Protein AF-A0A3D5B7E3-F1 (afdb_monomer)

Radius of gyration: 14.47 Å; Cα contacts (8 Å, |Δi|>4): 144; chains: 1; bounding box: 35×20×43 Å

Foldseek 3Di:
DVLLVVQLVVLCPPPPDAQQRSLLSSLVCLQVVDDQPDWDWDKDWDQDPVVRDIGIATAPDFFDWDWDDDPNDTDTDTPDHPHHIRNHDNHD

Nearest PDB structures (foldseek):
  6epf-assembly1_5  TM=5.580E-01  e=3.157E+00  Rattus norvegicus
  4czi-assembly1_A  TM=3.340E-01  e=2.790E+00  Caulobacter vibrioides

pLDDT: mean 88.17, std 9.84, range [58.38, 97.62]

Sequence (92 aa):
MAMSRTLIRTYTGEGQRGPKDVINEVNRRILTDTELGIFLTAVYGILDPRKGTFEYVNAGHNPPCFLHKKDDEVVCTLLERTGPLLGIFNES

Secondary structure (DSSP, 8-state):
-HHHHHHHHHHTGGG---HHHHHHHHHHHHHHHS-TT--B-EEEEEEETTTTEEEEEEEB----EEEEEETTEEEEEE----B--BTT-S--

Structure (mmCIF, N/CA/C/O backbone):
data_AF-A0A3D5B7E3-F1
#
_entry.id   AF-A0A3D5B7E3-F1
#
loop_
_atom_site.group_PDB
_atom_site.id
_atom_site.type_symbol
_atom_site.label_atom_id
_atom_site.label_alt_id
_atom_site.label_comp_id
_atom_site.label_asym_id
_atom_site.label_entity_id
_atom_site.label_seq_id
_atom_site.pdbx_PDB_ins_code
_atom_site.Cartn_x
_atom_site.Cartn_y
_atom_site.Cartn_z
_atom_site.occupancy
_atom_site.B_iso_or_equiv
_atom_site.auth_seq_id
_atom_site.auth_comp_id
_atom_site.auth_asym_id
_atom_site.auth_atom_id
_atom_site.pdbx_PDB_model_num
ATOM 1 N N . MET A 1 1 ? 3.997 12.131 -10.818 1.00 60.44 1 MET A N 1
ATOM 2 C CA . MET A 1 1 ? 2.674 12.480 -10.237 1.00 60.44 1 MET A CA 1
ATOM 3 C C . MET A 1 1 ? 1.493 12.196 -11.173 1.00 60.44 1 MET A C 1
ATOM 5 O O . MET A 1 1 ? 0.606 11.465 -10.752 1.00 60.44 1 MET A O 1
ATOM 9 N N . ALA A 1 2 ? 1.441 12.709 -12.415 1.00 70.06 2 ALA A N 1
ATOM 10 C CA . ALA A 1 2 ? 0.295 12.458 -13.312 1.00 70.06 2 ALA A CA 1
ATOM 11 C C . ALA A 1 2 ? 0.160 10.978 -13.730 1.00 70.06 2 ALA A C 1
ATOM 13 O O . ALA A 1 2 ? -0.895 10.380 -13.535 1.00 70.06 2 ALA A O 1
ATOM 14 N N . MET A 1 3 ? 1.247 10.368 -14.214 1.00 79.00 3 MET A N 1
ATOM 15 C CA . MET A 1 3 ? 1.270 8.961 -14.637 1.00 79.00 3 MET A CA 1
ATOM 16 C C . MET A 1 3 ? 0.957 7.996 -13.484 1.00 79.00 3 MET A C 1
ATOM 18 O O . MET A 1 3 ? 0.094 7.138 -13.615 1.00 79.00 3 MET A O 1
ATOM 22 N N . SER A 1 4 ? 1.580 8.191 -12.319 1.00 81.69 4 SER A N 1
ATOM 23 C CA . SER A 1 4 ? 1.407 7.337 -11.134 1.00 81.69 4 SER A CA 1
ATOM 24 C C . SER A 1 4 ? -0.050 7.276 -10.660 1.00 81.69 4 SER A C 1
ATOM 26 O O . SER A 1 4 ? -0.567 6.197 -10.386 1.00 81.69 4 SER A O 1
ATOM 28 N N . ARG A 1 5 ? -0.747 8.423 -10.623 1.00 85.31 5 ARG A N 1
ATOM 29 C CA . ARG A 1 5 ? -2.170 8.482 -10.250 1.00 85.31 5 ARG A CA 1
ATOM 30 C C . ARG A 1 5 ? -3.047 7.738 -11.256 1.00 85.31 5 ARG A C 1
ATOM 32 O O . ARG A 1 5 ? -3.988 7.057 -10.852 1.00 85.31 5 ARG A O 1
ATOM 39 N N . THR A 1 6 ? -2.753 7.887 -12.547 1.00 88.44 6 THR A N 1
ATOM 40 C CA . THR A 1 6 ? -3.474 7.188 -13.615 1.00 88.44 6 THR A CA 1
ATOM 41 C C . THR A 1 6 ? -3.276 5.681 -13.503 1.00 88.44 6 THR A C 1
ATOM 43 O O . THR A 1 6 ? -4.269 4.967 -13.473 1.00 88.44 6 THR A O 1
ATOM 46 N N . LEU A 1 7 ? -2.038 5.204 -13.338 1.00 88.44 7 LEU A N 1
ATOM 47 C CA . LEU A 1 7 ? -1.741 3.775 -13.179 1.00 88.44 7 LEU A CA 1
ATOM 48 C C . LEU A 1 7 ? -2.471 3.174 -11.973 1.00 88.44 7 LEU A C 1
ATOM 50 O O . LEU A 1 7 ? -3.165 2.171 -12.122 1.00 88.44 7 LEU A O 1
ATOM 54 N N . ILE A 1 8 ? -2.392 3.817 -10.801 1.00 89.44 8 ILE A N 1
ATOM 55 C CA . ILE A 1 8 ? -3.097 3.344 -9.598 1.00 89.44 8 ILE A CA 1
ATOM 56 C C . ILE A 1 8 ? -4.605 3.246 -9.864 1.00 89.44 8 ILE A C 1
ATOM 58 O O . ILE A 1 8 ? -5.218 2.221 -9.569 1.00 89.44 8 ILE A O 1
ATOM 62 N N . ARG A 1 9 ? -5.213 4.278 -10.467 1.00 88.25 9 ARG A N 1
ATOM 63 C CA . ARG A 1 9 ? -6.649 4.277 -10.791 1.00 88.25 9 ARG A CA 1
ATOM 64 C C . ARG A 1 9 ? -7.024 3.176 -11.785 1.00 88.25 9 ARG A C 1
ATOM 66 O O . ARG A 1 9 ? -8.034 2.514 -11.571 1.00 88.25 9 ARG A O 1
ATOM 73 N N . THR A 1 10 ? -6.229 2.975 -12.834 1.00 88.50 10 THR A N 1
ATOM 74 C CA . THR A 1 10 ? -6.454 1.930 -13.842 1.00 88.50 10 THR A CA 1
ATOM 75 C C . THR A 1 10 ? -6.437 0.541 -13.209 1.00 88.50 10 THR A C 1
ATOM 77 O O . THR A 1 10 ? -7.315 -0.272 -13.483 1.00 88.50 10 THR A O 1
ATOM 80 N N . TYR A 1 11 ? -5.483 0.278 -12.313 1.00 86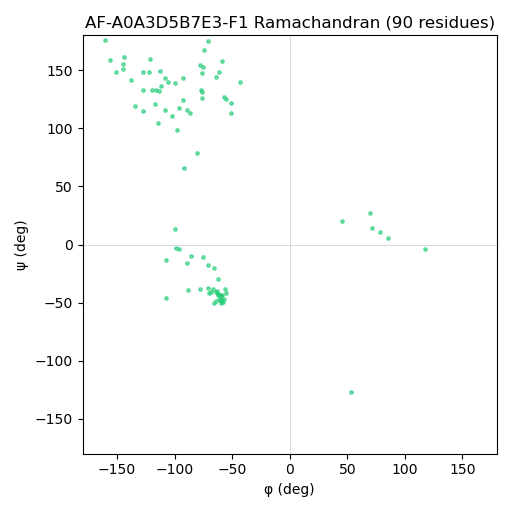.94 11 TYR A N 1
ATOM 81 C CA . TYR A 1 11 ? -5.303 -1.047 -11.716 1.00 86.94 11 TYR A CA 1
ATOM 82 C C . TYR A 1 11 ? -6.161 -1.332 -10.485 1.00 86.94 11 TYR A C 1
ATOM 84 O O . TYR A 1 11 ? -6.264 -2.486 -10.079 1.00 86.94 11 TYR A O 1
ATOM 92 N N . THR A 1 12 ? -6.828 -0.312 -9.944 1.00 85.75 12 THR A N 1
ATOM 93 C CA . THR A 1 12 ? -7.837 -0.461 -8.881 1.00 85.75 12 THR A CA 1
ATOM 94 C C . THR A 1 12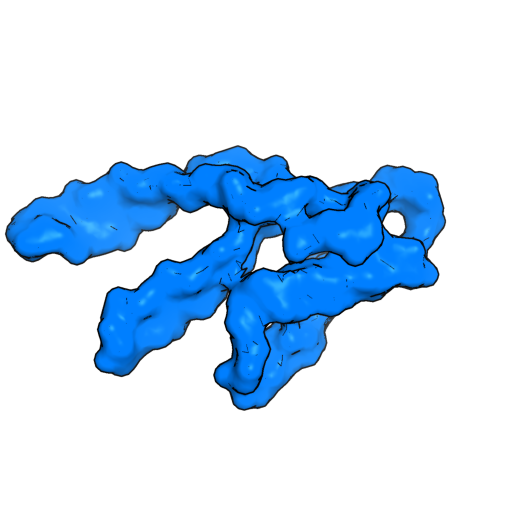 ? -9.176 -1.020 -9.410 1.00 85.75 12 THR A C 1
ATOM 96 O O . THR A 1 12 ? -10.048 -1.356 -8.614 1.00 85.75 12 THR A O 1
ATOM 99 N N . GLY A 1 13 ? -9.370 -1.105 -10.736 1.00 74.00 13 GLY A N 1
ATOM 100 C CA . GLY A 1 13 ? -10.647 -1.439 -11.390 1.00 74.00 13 GLY A CA 1
ATOM 101 C C . GLY A 1 13 ? -11.459 -2.592 -10.764 1.00 74.00 13 GLY A C 1
ATOM 102 O O . GLY A 1 13 ? -10.905 -3.597 -10.328 1.00 74.00 13 GLY A O 1
ATOM 103 N N . GLU A 1 14 ? -12.785 -2.396 -10.720 1.00 61.66 14 GLU A N 1
ATOM 104 C CA . GLU A 1 14 ? -13.864 -3.300 -10.255 1.00 61.66 14 GLU A CA 1
ATOM 105 C C . GLU A 1 14 ? -13.665 -4.046 -8.916 1.00 61.66 14 GLU A C 1
ATOM 107 O O . GLU A 1 14 ? -14.365 -5.013 -8.627 1.00 61.66 14 GLU A O 1
ATOM 112 N N . GLY A 1 15 ? -12.777 -3.571 -8.036 1.00 61.19 15 GLY A N 1
ATOM 113 C CA . GLY A 1 15 ? -12.806 -3.920 -6.608 1.00 61.19 15 GLY A CA 1
ATOM 114 C C . GLY A 1 15 ? -12.397 -5.353 -6.245 1.00 61.19 15 GLY A C 1
ATOM 115 O O . GLY A 1 15 ? -12.637 -5.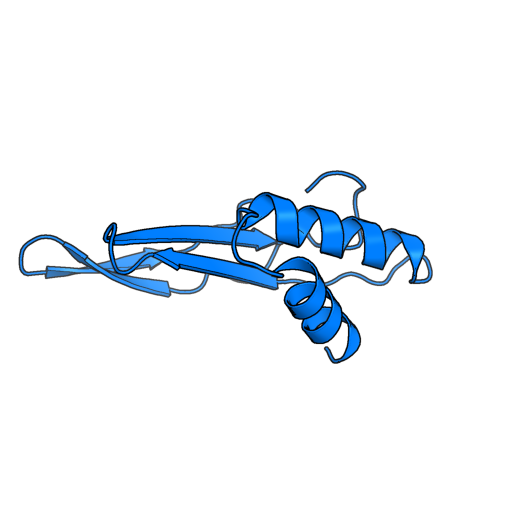774 -5.117 1.00 61.19 15 GLY A O 1
ATOM 116 N N . GLN A 1 16 ? -11.776 -6.103 -7.161 1.00 64.75 16 GLN A N 1
ATOM 117 C CA . GLN A 1 16 ? -11.358 -7.493 -6.914 1.00 64.75 16 GLN A CA 1
ATOM 118 C C . GLN A 1 16 ? -9.892 -7.658 -6.475 1.00 64.75 16 GLN A C 1
ATOM 120 O O . GLN A 1 16 ? -9.472 -8.777 -6.194 1.00 64.75 16 GLN A O 1
ATOM 125 N N . ARG A 1 17 ? -9.095 -6.584 -6.424 1.00 81.56 17 ARG A N 1
ATOM 126 C CA . ARG A 1 17 ? -7.652 -6.653 -6.131 1.00 81.56 17 ARG A CA 1
ATOM 127 C C . ARG A 1 17 ? -7.319 -6.027 -4.783 1.00 81.56 17 ARG A C 1
ATOM 129 O O . ARG A 1 17 ? -7.807 -4.942 -4.476 1.00 81.56 17 ARG A O 1
ATOM 136 N N . GLY A 1 18 ? -6.459 -6.692 -4.012 1.00 91.25 18 GLY A N 1
ATOM 137 C CA . GLY A 1 18 ? -5.941 -6.149 -2.758 1.00 91.25 18 GLY A CA 1
ATOM 138 C C . GLY A 1 18 ? -4.885 -5.056 -2.988 1.00 91.25 18 GLY A C 1
ATOM 139 O O . GLY A 1 18 ? -4.351 -4.927 -4.097 1.00 91.25 18 GLY A O 1
ATOM 140 N N . PRO A 1 19 ? -4.512 -4.282 -1.949 1.00 93.88 19 PRO A N 1
ATOM 141 C CA . PRO A 1 19 ? -3.538 -3.192 -2.069 1.00 93.88 19 PRO A CA 1
ATOM 142 C C . PRO A 1 19 ? -2.184 -3.616 -2.641 1.00 93.88 19 PRO A C 1
ATOM 144 O O . PRO A 1 19 ? -1.600 -2.901 -3.457 1.00 93.88 19 PRO A O 1
ATOM 147 N N . LYS A 1 20 ? -1.713 -4.809 -2.260 1.00 93.12 20 LYS A N 1
ATOM 148 C CA . LYS A 1 20 ? -0.469 -5.401 -2.764 1.00 93.12 20 LYS A CA 1
ATOM 149 C C . LYS A 1 20 ? -0.509 -5.658 -4.269 1.00 93.12 20 LYS A C 1
ATOM 151 O O . LYS A 1 20 ? 0.469 -5.371 -4.956 1.00 93.12 20 LYS A O 1
ATOM 156 N N . ASP A 1 21 ? -1.617 -6.176 -4.788 1.00 92.12 21 ASP A N 1
ATOM 157 C CA . ASP A 1 21 ? -1.736 -6.538 -6.204 1.00 92.12 21 ASP A CA 1
ATOM 158 C C . ASP A 1 21 ? -1.763 -5.297 -7.093 1.00 92.12 21 ASP A C 1
ATOM 160 O O . ASP A 1 21 ? -1.098 -5.253 -8.131 1.00 92.12 21 ASP A O 1
ATOM 164 N N . VAL A 1 22 ? -2.497 -4.267 -6.657 1.00 92.62 22 VAL A N 1
ATOM 165 C CA . VAL A 1 22 ? -2.557 -2.970 -7.341 1.00 92.62 22 VAL A CA 1
ATOM 166 C C . VAL A 1 22 ? -1.163 -2.357 -7.419 1.00 9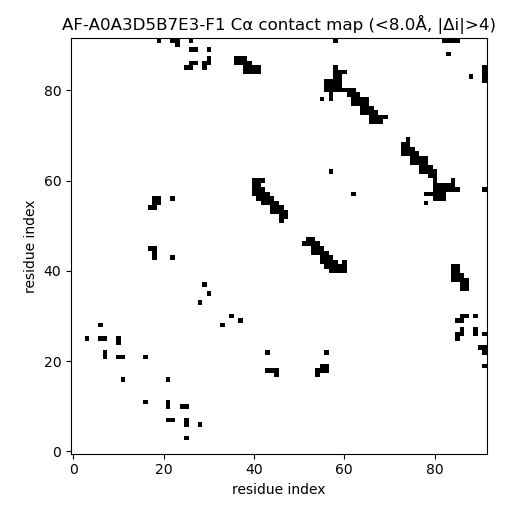2.62 22 VAL A C 1
ATOM 168 O O . VAL A 1 22 ? -0.717 -1.977 -8.501 1.00 92.62 22 VAL A O 1
ATOM 171 N N . ILE A 1 23 ? -0.450 -2.294 -6.293 1.00 93.69 23 ILE A N 1
ATOM 172 C CA . ILE A 1 23 ? 0.879 -1.682 -6.241 1.00 93.69 23 ILE A CA 1
ATOM 173 C C . ILE A 1 23 ? 1.914 -2.477 -7.040 1.00 93.69 23 ILE A C 1
ATOM 175 O O . ILE A 1 23 ? 2.723 -1.871 -7.739 1.00 93.69 23 ILE A O 1
ATOM 179 N N . ASN A 1 24 ? 1.855 -3.808 -7.023 1.00 92.44 24 ASN A N 1
ATOM 180 C CA . ASN A 1 24 ? 2.748 -4.636 -7.831 1.00 92.44 24 ASN A CA 1
ATOM 181 C C . ASN A 1 24 ? 2.554 -4.425 -9.335 1.00 92.44 24 ASN A C 1
ATOM 183 O O . ASN A 1 24 ? 3.522 -4.362 -10.090 1.00 92.44 24 ASN A O 1
ATOM 187 N N . GLU A 1 25 ? 1.312 -4.280 -9.783 1.00 91.06 25 GLU A N 1
ATOM 188 C CA . GLU A 1 25 ? 1.026 -4.013 -11.189 1.00 91.06 25 GLU A CA 1
ATOM 189 C C . GLU A 1 25 ? 1.440 -2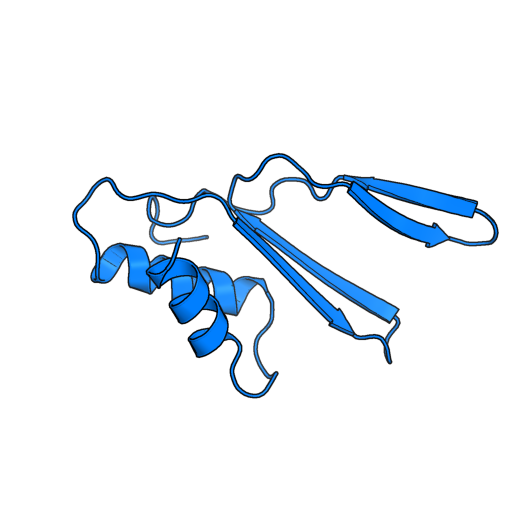.588 -11.602 1.00 91.06 25 GLU A C 1
ATOM 191 O O . GLU A 1 25 ? 2.018 -2.391 -12.672 1.00 91.06 25 GLU A O 1
ATOM 196 N N . VAL A 1 26 ? 1.248 -1.603 -10.718 1.00 91.38 26 VAL A N 1
ATOM 197 C CA . VAL A 1 26 ? 1.783 -0.245 -10.904 1.00 91.38 26 VAL A CA 1
ATOM 198 C C . VAL A 1 26 ? 3.311 -0.269 -11.003 1.00 91.38 26 VAL A C 1
ATOM 200 O O . VAL A 1 26 ? 3.868 0.370 -11.894 1.00 91.38 26 VAL A O 1
ATOM 203 N N . ASN A 1 27 ? 3.988 -1.025 -10.134 1.00 92.38 27 ASN A N 1
ATOM 204 C CA . ASN A 1 27 ? 5.441 -1.181 -10.143 1.00 92.38 27 ASN A CA 1
ATOM 205 C C . ASN A 1 27 ? 5.942 -1.775 -11.467 1.00 92.38 27 ASN A C 1
ATOM 207 O O . ASN A 1 27 ? 6.821 -1.196 -12.105 1.00 92.38 27 ASN A O 1
ATOM 211 N N . ARG A 1 28 ? 5.322 -2.871 -11.929 1.00 90.50 28 ARG A N 1
ATOM 212 C CA . ARG A 1 28 ? 5.633 -3.493 -13.228 1.00 90.50 28 ARG A CA 1
ATOM 213 C C . ARG A 1 28 ? 5.508 -2.504 -14.381 1.00 90.50 28 ARG A C 1
ATOM 215 O O . ARG A 1 28 ? 6.368 -2.478 -15.260 1.00 90.50 28 ARG A O 1
ATOM 222 N N . ARG A 1 29 ? 4.470 -1.662 -14.372 1.00 89.19 29 ARG A N 1
ATOM 223 C CA . ARG A 1 29 ? 4.304 -0.633 -15.403 1.00 89.19 29 ARG A CA 1
ATOM 224 C C . ARG A 1 29 ? 5.334 0.466 -15.344 1.00 89.19 29 ARG A C 1
ATOM 226 O O . ARG A 1 29 ? 5.820 0.853 -16.393 1.00 89.19 29 ARG A O 1
ATOM 233 N N . ILE A 1 30 ? 5.700 0.937 -14.159 1.00 88.94 30 ILE A N 1
ATOM 234 C CA . ILE A 1 30 ? 6.779 1.922 -14.032 1.00 88.94 30 ILE A CA 1
ATOM 235 C C . ILE A 1 30 ? 8.071 1.337 -14.608 1.00 88.94 30 ILE A C 1
ATOM 237 O O . ILE A 1 30 ? 8.693 1.969 -15.450 1.00 88.94 30 ILE A O 1
ATOM 241 N N . LEU A 1 31 ? 8.421 0.104 -14.238 1.00 88.31 31 LEU A N 1
ATOM 242 C CA . LEU A 1 31 ? 9.627 -0.568 -14.731 1.00 88.31 31 LEU A CA 1
ATOM 243 C C . LEU A 1 31 ? 9.628 -0.799 -16.250 1.00 88.31 31 LEU A C 1
ATOM 245 O O . LEU A 1 31 ? 10.693 -0.833 -16.854 1.00 88.31 31 LEU A O 1
ATOM 249 N N . THR A 1 32 ? 8.452 -0.970 -16.861 1.00 87.12 32 THR A N 1
ATOM 250 C CA . THR A 1 32 ? 8.328 -1.221 -18.308 1.00 87.12 32 THR A CA 1
ATOM 251 C C . THR A 1 32 ? 8.246 0.072 -19.123 1.00 87.12 32 THR A C 1
ATOM 253 O O . THR A 1 32 ? 8.814 0.150 -20.208 1.00 87.12 32 THR A O 1
ATOM 256 N N . ASP A 1 33 ? 7.537 1.082 -18.613 1.00 80.25 33 ASP A N 1
ATOM 257 C CA . ASP A 1 33 ? 7.166 2.286 -19.364 1.00 80.25 33 ASP A CA 1
ATOM 258 C C . ASP A 1 33 ? 8.100 3.481 -19.076 1.00 80.25 33 ASP A C 1
ATOM 260 O O . ASP A 1 33 ? 7.926 4.550 -19.665 1.00 80.25 33 ASP A O 1
ATOM 264 N N . THR A 1 34 ? 9.074 3.344 -18.165 1.00 74.56 34 THR A N 1
ATOM 265 C CA . THR A 1 34 ? 10.016 4.420 -17.810 1.00 74.56 34 THR A CA 1
ATOM 266 C C . THR A 1 34 ? 11.472 4.026 -18.032 1.00 74.56 34 THR A C 1
ATOM 268 O O . THR A 1 34 ? 11.844 2.863 -17.904 1.00 74.56 34 THR A O 1
ATOM 271 N N . GLU A 1 35 ? 12.310 5.009 -18.376 1.00 68.50 35 GLU A N 1
ATOM 272 C CA . GLU A 1 35 ? 13.762 4.826 -18.423 1.00 68.50 35 GLU A CA 1
ATOM 273 C C . GLU A 1 35 ? 14.308 4.453 -17.035 1.00 68.50 35 GLU A C 1
ATOM 275 O O . GLU A 1 35 ? 13.791 4.892 -16.001 1.00 68.50 35 GLU A O 1
ATOM 280 N N . LEU A 1 36 ? 15.383 3.658 -17.015 1.00 64.56 36 LEU A N 1
ATOM 281 C CA . LEU A 1 36 ? 16.073 3.260 -15.787 1.00 64.56 36 LEU A CA 1
ATOM 282 C C . LEU A 1 36 ? 16.393 4.493 -14.925 1.00 64.56 36 LEU A C 1
ATOM 284 O O . LEU A 1 36 ? 17.106 5.393 -15.360 1.00 64.56 36 LEU A O 1
ATOM 288 N N . GLY A 1 37 ? 15.889 4.511 -13.686 1.00 68.69 37 GLY A N 1
ATOM 289 C CA . GLY A 1 37 ? 16.175 5.563 -12.702 1.00 68.69 37 GLY A CA 1
ATOM 290 C C . GLY A 1 37 ? 14.969 6.377 -12.225 1.00 68.69 37 GLY A C 1
ATOM 291 O O . GLY A 1 37 ? 15.128 7.193 -11.316 1.00 68.69 37 GLY A O 1
ATOM 292 N N . ILE A 1 38 ? 13.766 6.154 -12.766 1.00 79.62 38 ILE A N 1
ATOM 293 C CA . ILE A 1 38 ? 12.538 6.771 -12.241 1.00 79.62 38 ILE A CA 1
ATOM 294 C C . ILE A 1 38 ? 11.960 5.904 -11.116 1.00 79.62 38 ILE A C 1
ATOM 296 O O . ILE A 1 38 ? 11.461 4.807 -11.346 1.00 79.62 38 ILE A O 1
ATOM 300 N N . PHE A 1 39 ? 11.980 6.433 -9.892 1.00 87.12 39 PHE A N 1
ATOM 301 C CA . PHE A 1 39 ? 11.375 5.805 -8.717 1.00 87.12 39 PHE A CA 1
ATOM 302 C C . PHE A 1 39 ? 10.312 6.705 -8.085 1.00 87.12 39 PHE A C 1
ATOM 304 O O . PHE A 1 39 ? 10.296 7.924 -8.286 1.00 87.12 39 PHE A O 1
ATOM 311 N N . LEU A 1 40 ? 9.414 6.110 -7.298 1.00 89.62 40 LEU A N 1
ATOM 312 C CA . LEU A 1 40 ? 8.431 6.868 -6.526 1.00 89.62 40 LEU A CA 1
ATOM 313 C C . LEU A 1 40 ? 8.116 6.229 -5.176 1.00 89.62 40 LEU A C 1
ATOM 315 O O . LEU A 1 40 ? 8.159 5.009 -5.015 1.00 89.62 40 LEU A O 1
ATOM 319 N N . THR A 1 41 ? 7.749 7.086 -4.226 1.00 93.38 41 THR A N 1
ATOM 320 C CA . THR A 1 41 ? 7.149 6.690 -2.954 1.00 93.38 41 THR A CA 1
ATOM 321 C C . THR A 1 41 ? 5.627 6.708 -3.070 1.00 93.38 41 THR A C 1
ATOM 323 O O . THR A 1 41 ? 5.055 7.576 -3.737 1.00 93.38 41 THR A O 1
ATOM 326 N N . ALA A 1 42 ? 4.949 5.764 -2.420 1.00 93.50 42 ALA A N 1
ATOM 327 C CA . ALA A 1 42 ? 3.489 5.745 -2.373 1.00 93.50 42 ALA A CA 1
ATOM 328 C C . ALA A 1 42 ? 2.962 5.102 -1.090 1.00 93.50 42 ALA A C 1
ATOM 330 O O . ALA A 1 42 ? 3.552 4.160 -0.569 1.00 93.50 42 ALA A O 1
ATOM 331 N N . VAL A 1 43 ? 1.800 5.572 -0.636 1.00 95.75 43 VAL A N 1
ATOM 332 C CA . VAL A 1 43 ? 0.929 4.830 0.281 1.00 95.75 43 VAL A CA 1
ATOM 333 C C . VAL A 1 43 ? -0.404 4.618 -0.419 1.00 95.75 43 VAL A C 1
ATOM 335 O O . VAL A 1 43 ? -0.957 5.553 -1.000 1.00 95.75 43 VAL A O 1
ATOM 338 N N . TYR A 1 44 ? -0.910 3.392 -0.378 1.00 94.38 44 TYR A N 1
ATOM 339 C CA . TYR A 1 44 ? -2.203 3.015 -0.940 1.00 94.38 44 TYR A CA 1
ATOM 340 C C . TYR A 1 44 ? -2.919 2.088 0.029 1.00 94.38 44 TYR A C 1
ATOM 342 O O . TYR A 1 44 ? -2.285 1.237 0.642 1.00 94.38 44 TYR A O 1
ATOM 350 N N . GLY A 1 45 ? -4.232 2.228 0.161 1.00 94.00 45 GLY A N 1
ATOM 351 C CA . GLY A 1 45 ? -5.012 1.342 1.007 1.00 94.00 45 GLY A CA 1
ATOM 352 C C . GLY A 1 45 ? -6.470 1.273 0.598 1.00 94.00 45 GLY A C 1
ATOM 353 O O . GLY A 1 45 ? -6.986 2.163 -0.081 1.00 94.00 45 GLY A O 1
ATOM 354 N N . ILE A 1 46 ? -7.113 0.190 1.019 1.00 92.94 46 ILE A N 1
ATOM 355 C CA . ILE A 1 46 ? -8.522 -0.099 0.785 1.00 92.94 46 ILE A CA 1
ATOM 356 C C . ILE A 1 46 ? -9.205 -0.155 2.146 1.00 92.94 46 ILE A C 1
ATOM 358 O O . ILE A 1 46 ? -8.845 -0.955 3.008 1.00 92.94 46 ILE A O 1
ATOM 362 N N . LEU A 1 47 ? -10.194 0.718 2.326 1.00 92.38 47 LEU A N 1
ATOM 363 C CA . LEU A 1 47 ? -11.083 0.719 3.478 1.00 92.38 47 LEU A CA 1
ATOM 364 C C . LEU A 1 47 ? -12.362 -0.032 3.103 1.00 92.38 47 LEU A C 1
ATOM 366 O O . LEU A 1 47 ? -13.095 0.414 2.219 1.00 92.38 47 LEU A O 1
ATOM 370 N N . ASP A 1 48 ? -12.641 -1.138 3.789 1.00 91.69 48 ASP A N 1
ATOM 371 C CA . ASP A 1 48 ? -13.935 -1.816 3.741 1.00 91.69 48 ASP A CA 1
ATOM 372 C C . ASP A 1 48 ? -14.766 -1.371 4.959 1.00 91.69 48 ASP A C 1
ATOM 374 O O . ASP A 1 48 ? -14.588 -1.898 6.061 1.00 91.69 48 ASP A O 1
ATOM 378 N N . PRO A 1 49 ? -15.690 -0.407 4.799 1.00 90.38 49 PRO A N 1
ATOM 379 C CA . PRO A 1 49 ? -16.503 0.082 5.907 1.00 90.38 49 PRO A CA 1
ATOM 380 C C . PRO A 1 49 ? -17.551 -0.937 6.370 1.00 90.38 49 PRO A C 1
ATOM 382 O O . PRO A 1 49 ? -18.080 -0.796 7.468 1.00 90.38 49 PRO A O 1
ATOM 385 N N . ARG A 1 50 ? -17.873 -1.953 5.555 1.00 93.00 50 ARG A N 1
ATOM 386 C CA . ARG A 1 50 ? -18.833 -3.000 5.933 1.00 93.00 50 ARG A CA 1
ATOM 387 C C . ARG A 1 50 ? -18.182 -4.015 6.864 1.00 93.00 50 ARG A C 1
ATOM 389 O O . ARG A 1 50 ? -18.829 -4.475 7.797 1.00 93.00 50 ARG A O 1
ATOM 396 N N . LYS A 1 51 ? -16.915 -4.352 6.609 1.00 92.00 51 LYS A N 1
ATOM 397 C CA . LYS A 1 51 ? -16.120 -5.255 7.458 1.00 92.00 51 LYS A CA 1
ATOM 398 C C . LYS A 1 51 ? -15.356 -4.532 8.568 1.00 92.00 51 LYS A C 1
ATOM 400 O O . LYS A 1 51 ? -14.888 -5.186 9.492 1.00 92.00 51 LYS A O 1
ATOM 405 N N . GLY A 1 52 ? -15.213 -3.210 8.477 1.00 91.38 52 GLY A N 1
ATOM 406 C CA . GLY A 1 52 ? -14.398 -2.424 9.403 1.00 91.38 52 GLY A CA 1
ATOM 407 C C . GLY A 1 52 ? -12.898 -2.688 9.247 1.00 91.38 52 GLY A C 1
ATOM 408 O O . GLY A 1 52 ? -12.153 -2.554 10.214 1.00 91.38 52 GLY A O 1
ATOM 409 N N . THR A 1 53 ? -12.449 -3.091 8.056 1.00 92.75 53 THR A N 1
ATOM 410 C CA . THR A 1 53 ? -11.047 -3.437 7.787 1.00 92.75 53 THR A CA 1
ATOM 411 C C . THR A 1 53 ? -10.377 -2.376 6.928 1.00 92.75 53 THR A C 1
ATOM 413 O O . THR A 1 53 ? -10.983 -1.830 6.006 1.00 92.75 53 THR A O 1
ATOM 416 N N . PHE A 1 54 ? -9.105 -2.110 7.206 1.00 94.44 54 PHE A N 1
ATOM 417 C CA . PHE A 1 54 ? -8.258 -1.257 6.385 1.00 94.44 54 PHE A CA 1
ATOM 418 C C . PHE A 1 54 ? -6.972 -2.008 6.052 1.00 94.44 54 PHE A C 1
ATOM 420 O O . PHE A 1 54 ? -6.186 -2.331 6.941 1.00 94.44 54 PHE A O 1
ATOM 427 N N . GLU A 1 55 ? -6.778 -2.304 4.772 1.00 94.88 55 GLU A N 1
ATOM 428 C CA . GLU A 1 55 ? -5.561 -2.930 4.256 1.00 94.88 55 GLU A CA 1
ATOM 429 C C . GLU A 1 55 ? -4.743 -1.872 3.525 1.00 94.88 55 GLU A C 1
ATOM 431 O O . GLU A 1 55 ? -5.304 -1.058 2.790 1.00 94.88 55 GLU A O 1
ATOM 436 N N . TYR A 1 56 ? -3.421 -1.877 3.685 1.00 96.69 56 TYR A N 1
ATOM 437 C CA . TYR A 1 56 ? -2.568 -0.863 3.075 1.00 96.69 56 TYR A CA 1
ATOM 438 C C . TYR A 1 56 ? -1.225 -1.418 2.604 1.00 96.69 56 TYR A C 1
ATOM 440 O O . TYR A 1 56 ? -0.769 -2.477 3.031 1.00 96.69 56 TYR A O 1
ATOM 448 N N . VAL A 1 57 ? -0.588 -0.653 1.723 1.00 96.75 57 VAL A N 1
ATOM 449 C CA . VAL A 1 57 ? 0.806 -0.780 1.316 1.00 96.75 57 VAL A CA 1
ATOM 450 C C . VAL A 1 57 ? 1.473 0.577 1.476 1.00 96.75 57 VAL A C 1
ATOM 452 O O . VAL A 1 57 ? 0.946 1.591 1.017 1.00 96.75 57 VAL A O 1
ATOM 455 N N . ASN A 1 58 ? 2.652 0.590 2.091 1.00 97.25 58 ASN A N 1
ATOM 456 C CA . ASN A 1 58 ? 3.562 1.728 2.094 1.00 97.25 58 ASN A CA 1
ATOM 457 C C . ASN A 1 58 ? 4.849 1.345 1.340 1.00 97.25 58 ASN A C 1
ATOM 459 O O . ASN A 1 58 ? 5.699 0.614 1.858 1.00 97.25 58 ASN A O 1
ATOM 463 N N . ALA A 1 59 ? 4.966 1.860 0.117 1.00 95.25 59 ALA A N 1
ATOM 464 C CA . ALA A 1 59 ? 6.071 1.681 -0.817 1.00 95.25 59 ALA A CA 1
ATOM 465 C C . ALA A 1 59 ? 7.118 2.797 -0.644 1.00 95.25 59 ALA 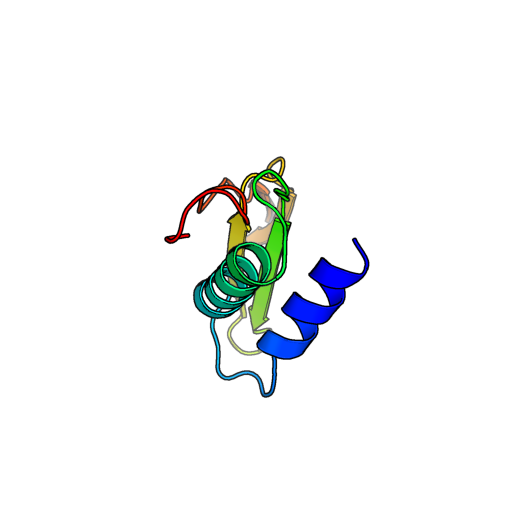A C 1
ATOM 467 O O . ALA A 1 59 ? 7.290 3.667 -1.501 1.00 95.25 59 ALA A O 1
ATOM 468 N N . GLY A 1 60 ? 7.774 2.816 0.518 1.00 93.56 60 GLY A N 1
ATOM 469 C CA . GLY A 1 60 ? 8.892 3.720 0.820 1.00 93.56 60 GLY A CA 1
ATOM 470 C C . GLY A 1 60 ? 8.524 5.168 1.174 1.00 93.56 60 GLY A C 1
ATOM 471 O O . GLY A 1 60 ? 9.414 6.014 1.237 1.00 93.56 60 GLY A O 1
ATOM 472 N N . HIS A 1 61 ? 7.249 5.480 1.405 1.00 94.81 61 HIS A N 1
ATOM 473 C CA . HIS A 1 61 ? 6.821 6.794 1.885 1.00 94.81 61 HIS A CA 1
ATOM 474 C C . HIS A 1 61 ? 7.077 6.947 3.397 1.00 94.81 61 HIS A C 1
ATOM 476 O O . HIS A 1 61 ? 7.072 5.966 4.142 1.00 94.81 61 HIS A O 1
ATOM 482 N N . ASN A 1 62 ? 7.246 8.188 3.873 1.00 95.31 62 ASN A N 1
ATOM 483 C CA . ASN A 1 62 ? 7.266 8.492 5.311 1.00 95.31 62 ASN A CA 1
ATOM 484 C C . ASN A 1 62 ? 5.969 7.965 5.970 1.00 95.31 62 ASN A C 1
ATOM 486 O O . ASN A 1 62 ? 4.900 8.325 5.461 1.00 95.31 62 ASN A O 1
ATOM 490 N N . PRO A 1 63 ? 6.030 7.124 7.024 1.00 97.50 63 PRO A N 1
ATOM 491 C CA . PRO A 1 63 ? 4.851 6.517 7.641 1.00 97.50 63 PRO A CA 1
ATOM 492 C C . PRO A 1 63 ? 3.759 7.541 8.000 1.00 97.50 63 PRO A C 1
ATOM 494 O O . PRO A 1 63 ? 3.965 8.382 8.877 1.00 97.50 63 PRO A O 1
ATOM 497 N N . PRO A 1 64 ? 2.585 7.510 7.340 1.00 96.75 64 PRO A N 1
ATOM 498 C CA . PRO A 1 64 ? 1.469 8.358 7.734 1.00 96.75 64 PRO A CA 1
ATOM 499 C C . PRO A 1 64 ? 0.791 7.822 9.000 1.00 96.75 64 PRO A C 1
ATOM 501 O O . PRO A 1 64 ? 0.770 6.617 9.255 1.00 96.75 64 PRO A O 1
ATOM 504 N N . CYS A 1 65 ? 0.179 8.722 9.767 1.00 97.06 65 CYS A N 1
ATOM 505 C CA . CYS A 1 65 ? -0.641 8.365 10.920 1.00 97.06 65 CYS A CA 1
ATOM 506 C C . CYS A 1 65 ? -2.009 7.827 10.477 1.00 97.06 65 CYS A C 1
ATOM 508 O O . CYS A 1 65 ? -2.752 8.511 9.771 1.00 97.06 65 CYS A O 1
ATOM 510 N N . PHE A 1 66 ? -2.374 6.641 10.954 1.00 96.06 66 PHE A N 1
ATOM 511 C CA . PHE A 1 66 ? -3.716 6.080 10.867 1.00 96.06 66 PHE A CA 1
ATOM 512 C C . PHE A 1 66 ? -4.421 6.229 12.214 1.00 96.06 66 PHE A C 1
ATOM 514 O O . PHE A 1 66 ? -4.054 5.590 13.201 1.00 96.06 66 PHE A O 1
ATOM 521 N N . LEU A 1 67 ? -5.425 7.105 12.242 1.00 95.12 67 LEU A N 1
ATOM 522 C CA . LEU A 1 67 ? -6.269 7.337 13.407 1.00 95.12 67 LEU A CA 1
ATOM 523 C C . LEU A 1 67 ? -7.504 6.445 13.325 1.00 95.12 67 LEU A C 1
ATOM 525 O O . LEU A 1 67 ? -8.253 6.514 12.348 1.00 95.12 67 LEU A O 1
ATOM 529 N N . HIS A 1 68 ? -7.740 5.641 14.355 1.00 91.50 68 HIS A N 1
ATOM 530 C CA . HIS A 1 68 ? -8.931 4.802 14.442 1.00 91.50 68 HIS A CA 1
ATOM 531 C C . HIS A 1 68 ? -9.418 4.674 15.885 1.00 91.50 68 HIS A C 1
ATOM 533 O O . HIS A 1 68 ? -8.653 4.824 16.837 1.00 91.50 68 HIS A O 1
ATOM 539 N N . LYS A 1 69 ? -10.714 4.393 16.049 1.00 91.44 69 LYS A N 1
ATOM 540 C CA . LYS A 1 69 ? -11.294 4.099 17.360 1.00 91.44 69 LYS A CA 1
ATOM 541 C C . LYS A 1 69 ? -10.927 2.665 17.757 1.00 91.44 69 LYS A C 1
ATOM 543 O O . LYS A 1 69 ? -11.053 1.747 16.941 1.00 91.44 69 LYS A O 1
ATOM 548 N N . LYS A 1 70 ? -10.465 2.479 18.989 1.00 88.81 70 LYS A N 1
ATOM 549 C CA . LYS A 1 70 ? -10.292 1.175 19.636 1.00 88.81 70 LYS A CA 1
ATOM 550 C C . LYS A 1 70 ? -10.855 1.311 21.046 1.00 88.81 70 LYS A C 1
ATOM 552 O O . LYS A 1 70 ? -10.399 2.165 21.797 1.00 88.81 70 LYS A O 1
ATOM 557 N N . ASP A 1 71 ? -11.878 0.523 21.360 1.00 88.81 71 ASP A N 1
ATOM 558 C CA . ASP A 1 71 ? -12.696 0.712 22.563 1.00 88.81 71 ASP A CA 1
ATOM 559 C C . ASP A 1 71 ? -13.223 2.153 22.625 1.00 88.81 71 ASP A C 1
ATOM 561 O O . ASP A 1 71 ? -13.790 2.592 21.630 1.00 88.81 71 ASP A O 1
ATOM 565 N N . ASP A 1 72 ? -13.028 2.904 23.710 1.00 92.69 72 ASP A N 1
ATOM 566 C CA . ASP A 1 72 ? -13.433 4.318 23.813 1.00 92.69 72 ASP A CA 1
ATOM 567 C C . ASP A 1 72 ? -12.297 5.326 23.588 1.00 92.69 72 ASP A C 1
ATOM 569 O O . ASP A 1 72 ? -12.466 6.525 23.812 1.00 92.69 72 ASP A O 1
ATOM 573 N N . GLU A 1 73 ? -11.163 4.866 23.059 1.00 94.50 73 GLU A N 1
ATOM 574 C CA . GLU A 1 73 ? -9.994 5.701 22.796 1.00 94.50 73 GLU A CA 1
ATOM 575 C C . GLU A 1 73 ? -9.715 5.857 21.294 1.00 94.50 73 GLU A C 1
ATOM 577 O O . GLU A 1 73 ? -9.995 4.979 20.468 1.00 94.50 73 GLU A O 1
ATOM 582 N N . VAL A 1 74 ? -9.147 7.008 20.923 1.00 95.44 74 VAL A N 1
ATOM 583 C CA . VAL A 1 74 ? -8.590 7.233 19.584 1.00 95.44 74 VAL A CA 1
ATOM 584 C C . VAL A 1 74 ? -7.132 6.805 19.607 1.00 95.44 74 VAL A C 1
ATOM 586 O O . VAL A 1 74 ? -6.310 7.409 20.294 1.00 95.44 74 VAL A O 1
ATOM 589 N N . VAL A 1 75 ? -6.809 5.780 18.827 1.00 95.94 75 VAL A N 1
ATOM 590 C CA . VAL A 1 75 ? -5.450 5.261 18.685 1.00 95.94 75 VAL A CA 1
ATOM 591 C C . VAL A 1 75 ? -4.833 5.808 17.405 1.00 95.94 75 VAL A C 1
ATOM 593 O O . VAL A 1 75 ? -5.488 5.890 16.365 1.00 95.94 75 VAL A O 1
ATOM 596 N N . CYS A 1 76 ? -3.556 6.174 17.489 1.00 96.38 76 CYS A N 1
ATOM 597 C CA . CYS A 1 76 ? -2.732 6.556 16.352 1.00 96.38 76 CYS A CA 1
ATOM 598 C C . CYS A 1 76 ? -1.708 5.456 16.078 1.00 96.38 76 CYS A C 1
ATOM 600 O O . CYS A 1 76 ? -0.832 5.207 16.906 1.00 96.38 76 CYS A O 1
ATOM 602 N N . THR A 1 77 ? -1.813 4.818 14.916 1.00 96.00 77 THR A N 1
ATOM 603 C CA . THR A 1 77 ? -0.856 3.807 14.454 1.00 96.00 77 THR A CA 1
ATOM 604 C C . THR A 1 77 ? -0.116 4.345 13.237 1.00 96.00 77 THR A C 1
ATOM 606 O O . THR A 1 77 ? -0.745 4.853 12.311 1.00 96.00 77 THR A O 1
ATOM 609 N N . LEU A 1 78 ? 1.212 4.244 13.208 1.00 97.62 78 LEU A N 1
ATOM 610 C CA . LEU A 1 78 ? 1.983 4.600 12.017 1.00 97.62 78 LEU A CA 1
ATOM 611 C C . LEU A 1 78 ? 1.869 3.494 10.968 1.00 97.62 78 LEU A C 1
ATOM 613 O O . LEU A 1 78 ? 2.067 2.315 11.263 1.00 97.62 78 LEU A O 1
ATOM 617 N N . LEU A 1 79 ? 1.558 3.879 9.732 1.00 97.50 79 LEU A N 1
ATOM 618 C CA . LEU A 1 79 ? 1.528 2.962 8.598 1.00 97.50 79 LEU A CA 1
ATOM 619 C C . LEU A 1 79 ? 2.952 2.743 8.090 1.00 97.50 79 LEU A C 1
ATOM 621 O O . LEU A 1 79 ? 3.395 3.351 7.110 1.00 97.50 79 LEU A O 1
ATOM 625 N N . GLU A 1 80 ? 3.676 1.888 8.804 1.00 97.56 80 GLU A N 1
ATOM 626 C CA . GLU A 1 80 ? 5.065 1.551 8.517 1.00 97.56 80 GLU A CA 1
ATOM 627 C C . GLU A 1 80 ? 5.244 0.964 7.118 1.00 97.56 80 GLU A C 1
ATOM 629 O O . GLU A 1 80 ? 4.307 0.439 6.507 1.00 97.56 80 GLU A O 1
ATOM 634 N N . ARG A 1 81 ? 6.474 1.053 6.610 1.00 96.75 81 ARG A N 1
ATOM 635 C CA . ARG A 1 81 ? 6.840 0.541 5.289 1.00 96.75 81 ARG A CA 1
ATOM 636 C C . ARG A 1 81 ? 6.529 -0.955 5.179 1.00 96.75 81 ARG A C 1
ATOM 638 O O . ARG A 1 81 ? 7.038 -1.754 5.959 1.00 96.75 81 ARG A O 1
ATOM 645 N N . THR A 1 82 ? 5.783 -1.332 4.145 1.00 95.56 82 THR A N 1
ATOM 646 C CA . THR A 1 82 ? 5.420 -2.733 3.867 1.00 95.56 82 THR A CA 1
ATOM 647 C C . THR A 1 82 ? 6.158 -3.312 2.661 1.00 95.56 82 THR A C 1
ATOM 649 O O . THR A 1 82 ? 6.128 -4.521 2.466 1.00 95.56 82 THR A O 1
ATOM 652 N N . GLY A 1 83 ? 6.802 -2.467 1.850 1.00 91.25 83 GLY A N 1
ATOM 653 C CA . GLY A 1 83 ? 7.515 -2.873 0.639 1.00 91.25 83 GLY A CA 1
ATOM 654 C C . GLY A 1 83 ? 8.530 -1.824 0.165 1.00 91.25 83 GL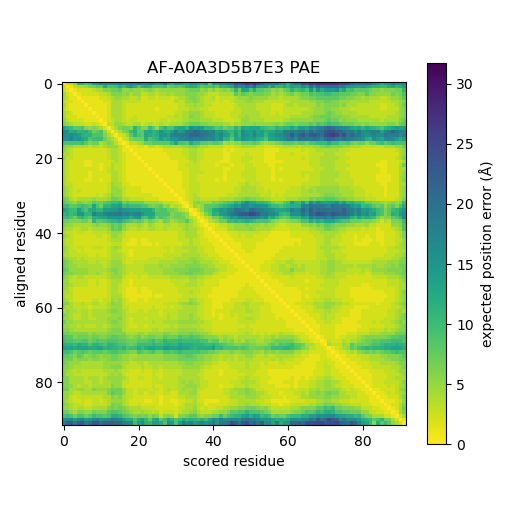Y A C 1
ATOM 655 O O . GLY A 1 83 ? 8.654 -0.752 0.774 1.00 91.25 83 GLY A O 1
ATOM 656 N N . PRO A 1 84 ? 9.303 -2.126 -0.889 1.00 91.44 84 PRO A N 1
ATOM 657 C CA . PRO A 1 84 ? 10.283 -1.205 -1.451 1.00 91.44 84 PRO A CA 1
ATOM 658 C C . PRO A 1 84 ? 9.627 -0.024 -2.186 1.00 91.44 84 PRO A C 1
ATOM 660 O O . PRO A 1 84 ? 8.412 0.062 -2.338 1.00 91.44 84 PRO A O 1
ATOM 663 N N . LEU A 1 85 ? 10.468 0.906 -2.642 1.00 92.81 85 LEU A N 1
ATOM 664 C CA . LEU A 1 85 ? 10.092 1.975 -3.571 1.00 92.81 85 LEU A CA 1
ATOM 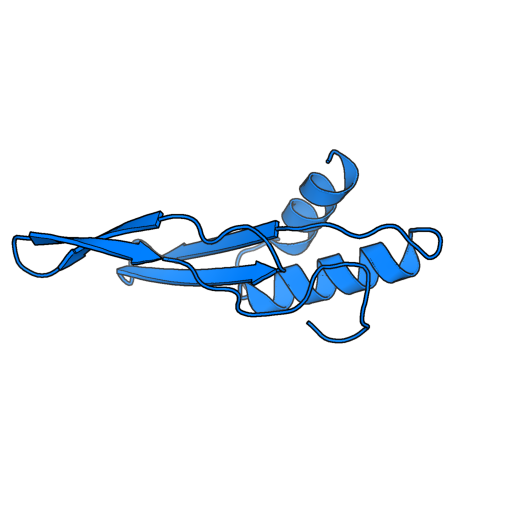665 C C . LEU A 1 85 ? 9.663 1.375 -4.916 1.00 92.81 85 LEU A C 1
ATOM 667 O O . LEU A 1 85 ? 10.280 0.413 -5.382 1.00 92.81 85 LEU A O 1
ATOM 671 N N . LEU A 1 86 ? 8.671 1.978 -5.574 1.00 92.62 86 LEU A N 1
ATOM 672 C CA . LEU A 1 86 ? 8.273 1.526 -6.910 1.00 92.62 86 LEU A CA 1
ATOM 673 C C . LEU A 1 86 ? 9.282 2.012 -7.954 1.00 92.62 86 LEU A C 1
ATOM 675 O O . LEU A 1 86 ? 9.827 3.110 -7.825 1.00 92.62 86 LEU A O 1
ATOM 679 N N . GLY A 1 87 ? 9.482 1.218 -9.002 1.00 90.81 87 GLY A N 1
ATOM 680 C CA . GLY A 1 87 ? 10.399 1.501 -10.105 1.00 90.81 87 GLY A CA 1
ATOM 681 C C . GLY A 1 87 ? 11.848 1.079 -9.853 1.00 90.81 87 GLY A C 1
ATOM 682 O O . GLY A 1 87 ? 12.701 1.374 -10.681 1.00 90.8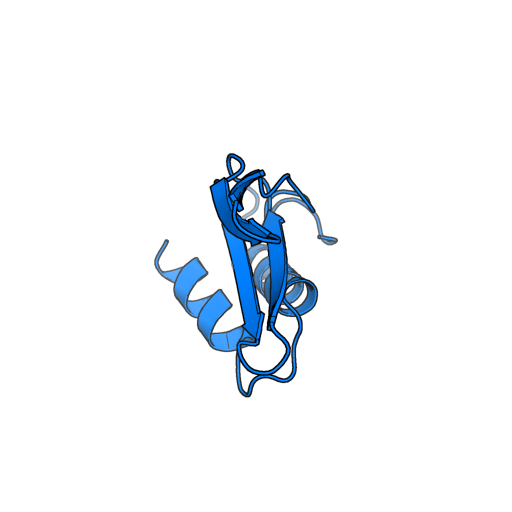1 87 GLY A O 1
ATOM 683 N N . ILE A 1 88 ? 12.143 0.399 -8.734 1.00 88.44 88 ILE A N 1
ATOM 684 C CA . ILE A 1 88 ? 13.515 -0.025 -8.390 1.00 88.44 88 ILE A CA 1
ATOM 685 C C . ILE A 1 88 ? 13.722 -1.535 -8.546 1.00 88.44 88 ILE A C 1
ATOM 687 O O . ILE A 1 88 ? 14.728 -1.961 -9.109 1.00 88.44 88 ILE A O 1
ATOM 691 N N . PHE A 1 89 ? 12.788 -2.350 -8.051 1.00 85.62 89 PHE A N 1
ATOM 692 C CA . PHE A 1 89 ? 12.914 -3.810 -8.034 1.00 85.62 89 PHE A CA 1
ATOM 693 C C . PHE A 1 89 ? 11.694 -4.465 -8.674 1.00 85.62 89 PHE A C 1
ATOM 695 O O . PHE A 1 89 ? 10.586 -3.955 -8.536 1.00 85.62 89 PHE A O 1
ATOM 702 N N . ASN A 1 90 ? 11.878 -5.619 -9.320 1.00 74.88 90 ASN A N 1
ATOM 703 C CA . ASN A 1 90 ? 10.788 -6.357 -9.972 1.00 74.88 90 ASN A CA 1
ATOM 704 C C . ASN A 1 90 ? 9.737 -6.913 -8.990 1.00 74.88 90 ASN A C 1
ATOM 706 O O . ASN A 1 90 ? 8.614 -7.190 -9.407 1.00 74.88 90 ASN A O 1
ATOM 710 N N . GLU A 1 91 ? 10.076 -7.055 -7.706 1.00 63.69 91 GLU A N 1
ATOM 711 C CA . GLU A 1 91 ? 9.180 -7.559 -6.658 1.00 63.69 91 GLU A CA 1
ATOM 712 C C . GLU A 1 91 ? 8.911 -6.463 -5.614 1.00 63.69 91 GLU A C 1
ATOM 714 O O . GLU A 1 91 ? 9.839 -5.770 -5.185 1.00 63.69 91 GLU A O 1
ATOM 719 N N . SER A 1 92 ? 7.642 -6.263 -5.233 1.00 58.38 92 SER A N 1
ATOM 720 C CA . SER A 1 92 ? 7.211 -5.277 -4.226 1.00 58.38 92 SER A CA 1
ATOM 721 C C . SER A 1 92 ? 6.189 -5.820 -3.227 1.00 58.38 92 SER A C 1
ATOM 723 O O . SER A 1 92 ? 5.357 -6.700 -3.572 1.00 58.38 92 SER A O 1
#

Mean predicted aligned error: 4.91 Å

Solvent-accessible surface area (backbone atoms only — not comparable to full-atom values): 5506 Å² total; per-residue (Å²): 111,73,66,59,54,49,42,49,57,64,53,52,55,93,73,81,64,56,45,61,58,32,50,41,53,39,25,53,45,43,56,71,78,45,69,94,81,58,65,47,64,40,74,48,66,49,76,41,82,89,78,72,46,75,47,70,34,16,20,58,38,82,56,51,77,45,78,45,79,54,89,96,42,82,44,77,45,69,47,58,68,71,38,54,47,35,32,76,57,100,72,97